Protein AF-A0A949UIH6-F1 (afdb_monomer_lite)

Radius of gyration: 20.95 Å; chains: 1; bounding box: 60×34×68 Å

Foldseek 3Di:
DPDDDPVVVVVVLVVVVVVLVCVVPPDDPVVLLVVLLVLLLVCLVVVNDLVVVLVVLVVSLVVVVVVCVVVPLPDDPVCVVVSVVSNVSSVVSSVSSSVSSNVSNVVNVVCVVVPDDPPDDDPPDDD

Structure (mmCIF, N/CA/C/O backbone):
data_AF-A0A949UIH6-F1
#
_entry.id   AF-A0A949UIH6-F1
#
loop_
_atom_site.group_PDB
_atom_site.id
_atom_site.type_symbol
_atom_site.label_atom_id
_atom_site.label_alt_id
_atom_site.label_comp_id
_atom_site.label_asym_id
_atom_site.label_entity_id
_atom_site.label_seq_id
_atom_site.pdbx_PDB_ins_code
_atom_site.Cartn_x
_atom_site.Cartn_y
_atom_site.Cartn_z
_atom_site.occupancy
_atom_site.B_iso_or_equiv
_atom_site.auth_seq_id
_atom_site.auth_comp_id
_atom_site.auth_asym_id
_atom_site.auth_atom_id
_atom_site.pdbx_PDB_model_num
ATOM 1 N N . MET A 1 1 ? -14.071 -20.923 4.569 1.00 36.81 1 MET A N 1
ATOM 2 C CA . MET A 1 1 ? -13.513 -19.809 3.770 1.00 36.81 1 MET A CA 1
ATOM 3 C C . MET A 1 1 ? -14.418 -19.546 2.572 1.00 36.81 1 MET A C 1
ATOM 5 O O . MET A 1 1 ? -14.544 -20.408 1.710 1.00 36.81 1 MET A O 1
ATOM 9 N N . ARG A 1 2 ? -15.117 -18.405 2.555 1.00 42.25 2 ARG A N 1
ATOM 10 C CA . ARG A 1 2 ? -15.994 -17.993 1.447 1.00 42.25 2 ARG A CA 1
ATOM 11 C C . ARG A 1 2 ? -15.100 -17.508 0.303 1.00 42.25 2 ARG A C 1
ATOM 13 O O . ARG A 1 2 ? -14.340 -16.566 0.491 1.00 42.25 2 ARG A O 1
ATOM 20 N N . LYS A 1 3 ? -15.133 -18.198 -0.841 1.00 43.94 3 LYS A N 1
ATOM 21 C CA . LYS A 1 3 ? -14.340 -17.839 -2.025 1.00 43.94 3 LYS A CA 1
ATOM 22 C C . LYS A 1 3 ? -14.803 -16.469 -2.518 1.00 43.94 3 LYS A C 1
ATOM 24 O O . LYS A 1 3 ? -15.956 -16.326 -2.920 1.00 43.94 3 LYS A O 1
ATOM 29 N N . VAL A 1 4 ? -13.922 -15.476 -2.435 1.00 47.84 4 VAL A N 1
ATOM 30 C CA . VAL A 1 4 ? -14.142 -14.153 -3.026 1.00 47.84 4 VAL A CA 1
ATOM 31 C C . VAL A 1 4 ? -14.318 -14.348 -4.540 1.00 47.84 4 VAL A C 1
ATOM 33 O O . VAL A 1 4 ? -13.498 -15.047 -5.145 1.00 47.84 4 VAL A O 1
ATOM 36 N N . PRO A 1 5 ? -15.387 -13.817 -5.157 1.00 54.84 5 PRO A N 1
ATOM 37 C CA . PRO A 1 5 ? -15.630 -13.958 -6.587 1.00 54.84 5 PRO A CA 1
ATOM 38 C C . PRO A 1 5 ? -14.440 -13.463 -7.413 1.00 54.84 5 PRO A C 1
ATOM 40 O O . PRO A 1 5 ? -13.867 -12.407 -7.150 1.00 54.84 5 PRO A O 1
ATOM 43 N N . THR A 1 6 ? -14.078 -14.209 -8.454 1.00 47.75 6 THR A N 1
ATOM 44 C CA . THR A 1 6 ? -12.920 -13.920 -9.317 1.00 47.75 6 THR A CA 1
ATOM 45 C C . THR A 1 6 ? -13.011 -12.554 -10.008 1.00 47.75 6 THR A C 1
ATOM 47 O O . THR A 1 6 ? -11.993 -12.004 -10.422 1.00 47.75 6 THR A O 1
ATOM 50 N N . ASP A 1 7 ? -14.215 -11.999 -10.150 1.00 45.12 7 ASP A N 1
ATOM 51 C CA . ASP A 1 7 ? -14.437 -10.652 -10.686 1.00 45.12 7 ASP A CA 1
ATOM 52 C C . ASP A 1 7 ? -14.108 -9.554 -9.666 1.00 45.12 7 ASP A C 1
ATOM 54 O O . ASP A 1 7 ? -13.527 -8.539 -10.036 1.00 45.12 7 ASP A O 1
ATOM 58 N N . GLU A 1 8 ? -14.369 -9.786 -8.377 1.00 47.16 8 GLU A N 1
ATOM 59 C CA . GLU A 1 8 ? -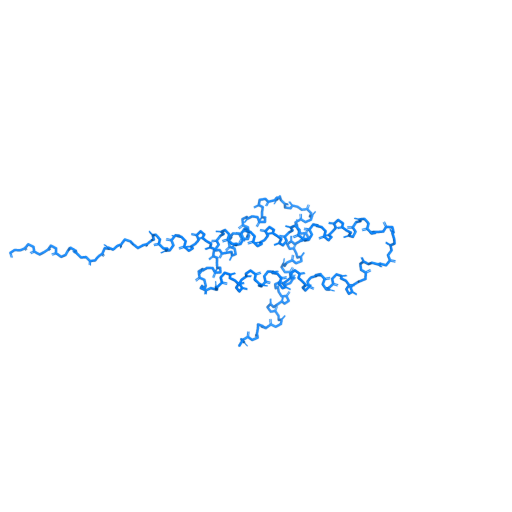13.953 -8.890 -7.289 1.00 47.16 8 GLU A CA 1
ATOM 60 C C . GLU A 1 8 ? -12.426 -8.872 -7.150 1.00 47.16 8 GLU A C 1
ATOM 62 O O . GLU A 1 8 ? -11.819 -7.816 -6.974 1.00 47.16 8 GLU A O 1
ATOM 67 N N . LEU A 1 9 ? -11.791 -10.040 -7.294 1.00 47.84 9 LEU A N 1
ATOM 68 C CA . LEU A 1 9 ? -10.334 -10.158 -7.287 1.00 47.84 9 LEU A CA 1
ATOM 69 C C . LEU A 1 9 ? -9.711 -9.442 -8.495 1.00 47.84 9 LEU A C 1
ATOM 71 O O . LEU A 1 9 ? -8.756 -8.688 -8.338 1.00 47.84 9 LEU A O 1
ATOM 75 N N . ARG A 1 10 ? -10.282 -9.618 -9.695 1.00 45.28 10 ARG A N 1
ATOM 76 C CA . ARG A 1 10 ? -9.846 -8.907 -10.909 1.00 45.28 10 ARG A CA 1
ATOM 77 C C . ARG A 1 10 ? -10.069 -7.399 -10.820 1.00 45.28 10 ARG A C 1
ATOM 79 O O . ARG A 1 10 ? -9.223 -6.651 -11.302 1.00 45.28 10 ARG A O 1
ATOM 86 N N . GLY A 1 11 ? -11.166 -6.963 -10.201 1.00 46.50 11 GLY A N 1
ATOM 87 C CA . GLY A 1 11 ? -11.435 -5.554 -9.913 1.00 46.50 11 GLY A CA 1
ATOM 88 C C . GLY A 1 11 ? -10.364 -4.955 -9.007 1.00 46.50 11 GLY A C 1
ATOM 89 O O . GLY A 1 11 ? -9.748 -3.961 -9.376 1.00 46.50 11 GLY A O 1
ATOM 90 N N . ARG A 1 12 ? -10.045 -5.636 -7.899 1.00 49.47 12 ARG A N 1
ATOM 91 C CA . ARG A 1 12 ? -8.955 -5.227 -7.001 1.00 49.47 12 ARG A CA 1
ATOM 92 C C . ARG A 1 12 ? -7.606 -5.191 -7.708 1.00 49.47 12 ARG A C 1
ATOM 94 O O . ARG A 1 12 ? -6.886 -4.214 -7.569 1.00 49.47 12 ARG A O 1
ATOM 101 N N . ILE A 1 13 ? -7.269 -6.215 -8.494 1.00 47.75 13 ILE A N 1
ATOM 102 C CA . ILE A 1 13 ? -6.002 -6.264 -9.241 1.00 47.75 13 ILE A CA 1
ATOM 103 C C . ILE A 1 13 ? -5.915 -5.108 -10.248 1.00 47.75 13 ILE A C 1
ATOM 105 O O . ILE A 1 13 ? -4.862 -4.490 -10.368 1.00 47.75 13 ILE A O 1
ATOM 109 N N . ARG A 1 14 ? -7.011 -4.767 -10.942 1.00 48.59 14 ARG A N 1
ATOM 110 C CA . ARG A 1 14 ? -7.047 -3.597 -11.835 1.00 48.59 14 ARG A CA 1
ATOM 111 C C . ARG A 1 14 ? -6.896 -2.282 -11.087 1.00 48.59 14 ARG A C 1
ATOM 113 O O . ARG A 1 14 ? -6.131 -1.449 -11.549 1.00 48.59 14 ARG A O 1
ATOM 120 N N . GLU A 1 15 ? -7.579 -2.109 -9.959 1.00 54.09 15 GLU A N 1
ATOM 121 C CA . GLU A 1 15 ? -7.402 -0.927 -9.109 1.00 54.09 15 GLU A CA 1
ATOM 122 C C . GLU A 1 15 ? -5.949 -0.806 -8.640 1.00 54.09 15 GLU A C 1
ATOM 124 O O . GLU A 1 15 ? -5.365 0.263 -8.751 1.00 54.09 15 GLU A O 1
ATOM 129 N N . ILE A 1 16 ? -5.326 -1.904 -8.203 1.00 55.31 16 ILE A N 1
ATOM 130 C CA . ILE A 1 16 ? -3.920 -1.926 -7.772 1.00 55.31 16 ILE A CA 1
ATOM 131 C C . ILE A 1 16 ? -2.983 -1.546 -8.922 1.00 55.31 16 ILE A C 1
ATOM 133 O O . ILE A 1 16 ? -2.109 -0.706 -8.737 1.00 55.31 16 ILE A O 1
ATOM 137 N N . LEU A 1 17 ? -3.176 -2.113 -10.116 1.00 51.03 17 LEU A N 1
ATOM 138 C CA . LEU A 1 17 ? -2.366 -1.791 -11.295 1.00 51.03 17 LEU A CA 1
ATOM 139 C C . LEU A 1 17 ? -2.572 -0.344 -11.766 1.00 51.03 17 LEU A C 1
ATOM 141 O O . LEU A 1 17 ? -1.617 0.311 -12.176 1.00 51.03 17 LEU A O 1
ATOM 145 N N . GLN A 1 18 ? -3.800 0.170 -11.692 1.00 54.06 18 GLN A N 1
ATOM 146 C CA . GLN A 1 18 ? -4.121 1.546 -12.062 1.00 54.06 18 GLN A CA 1
ATOM 147 C C . GLN A 1 18 ? -3.544 2.547 -11.056 1.00 54.06 18 GLN A C 1
ATOM 149 O O . GLN A 1 18 ? -2.928 3.526 -11.469 1.00 54.06 18 GLN A O 1
ATOM 154 N N . HIS A 1 19 ? -3.645 2.260 -9.757 1.00 56.47 19 HIS A N 1
ATOM 155 C CA . HIS A 1 19 ? -3.010 3.051 -8.706 1.00 56.47 19 HIS A CA 1
ATOM 156 C C . HIS A 1 19 ? -1.481 3.004 -8.796 1.00 56.47 19 HIS A C 1
ATOM 158 O O . HIS A 1 19 ? -0.841 4.029 -8.587 1.00 56.47 19 HIS A O 1
ATOM 164 N N . LEU A 1 20 ? -0.884 1.862 -9.159 1.00 59.69 20 LEU A N 1
ATOM 165 C CA . LEU A 1 20 ? 0.563 1.736 -9.361 1.00 59.69 20 LEU A CA 1
ATOM 166 C C . LEU A 1 20 ? 1.044 2.591 -10.543 1.00 59.69 20 LEU A C 1
ATOM 168 O O . LEU A 1 20 ? 2.070 3.259 -10.444 1.00 59.69 20 LEU A O 1
ATOM 172 N N . ASN A 1 21 ? 0.284 2.613 -11.641 1.00 51.84 21 ASN A N 1
ATOM 173 C CA . ASN A 1 21 ? 0.607 3.390 -12.838 1.00 51.84 21 ASN A CA 1
ATOM 174 C C . ASN A 1 21 ? 0.402 4.905 -12.620 1.00 51.84 21 ASN A C 1
ATOM 176 O O . ASN A 1 21 ? 1.260 5.703 -12.987 1.00 51.84 21 ASN A O 1
ATOM 180 N N . GLU A 1 22 ? -0.684 5.315 -11.950 1.00 55.72 22 GLU A N 1
ATOM 181 C CA . GLU A 1 22 ? -0.870 6.702 -11.485 1.00 55.72 22 GLU A CA 1
ATOM 182 C C . GLU A 1 22 ? 0.224 7.124 -10.499 1.00 55.72 22 GLU A C 1
ATOM 184 O O . GLU A 1 22 ? 0.659 8.277 -10.504 1.00 55.72 22 GLU A O 1
ATOM 189 N N . TRP A 1 23 ? 0.709 6.208 -9.664 1.00 59.62 23 TRP A N 1
ATOM 190 C CA . TRP A 1 23 ? 1.770 6.504 -8.711 1.00 59.62 23 TRP A CA 1
ATOM 191 C C . TRP A 1 23 ? 3.142 6.658 -9.370 1.00 59.62 23 TRP A C 1
ATOM 193 O O . TRP A 1 23 ? 3.843 7.623 -9.081 1.00 59.62 23 TRP A O 1
ATOM 203 N N . LEU A 1 24 ? 3.482 5.781 -10.319 1.00 54.38 24 LEU A N 1
ATOM 204 C CA . LEU A 1 24 ? 4.684 5.902 -11.151 1.00 54.38 24 LEU A CA 1
ATOM 205 C C . LEU A 1 24 ? 4.726 7.217 -11.940 1.00 54.38 24 LEU A C 1
ATOM 207 O O . LEU A 1 24 ? 5.809 7.720 -12.231 1.00 54.38 24 LEU A O 1
ATOM 211 N N . LEU A 1 25 ? 3.560 7.770 -12.288 1.00 52.66 25 LEU A N 1
ATOM 212 C CA . LEU A 1 25 ? 3.461 8.917 -13.188 1.00 52.66 25 LEU A CA 1
ATOM 213 C C . LEU A 1 25 ? 3.122 10.247 -12.498 1.00 52.66 25 LEU A C 1
ATOM 215 O O . LEU A 1 25 ? 3.484 11.291 -13.037 1.00 52.66 25 LEU A O 1
ATOM 219 N N . THR A 1 26 ? 2.413 10.258 -11.360 1.00 47.31 26 THR A N 1
ATOM 220 C CA . THR A 1 26 ? 1.731 11.492 -10.906 1.00 47.31 26 THR A CA 1
ATOM 221 C C . THR A 1 26 ? 1.529 11.709 -9.403 1.00 47.31 26 THR A C 1
ATOM 223 O O . THR A 1 26 ? 1.301 12.857 -9.021 1.00 47.31 26 THR A O 1
ATOM 226 N N . LYS A 1 27 ? 1.597 10.696 -8.527 1.00 52.25 27 LYS A N 1
ATOM 227 C CA . LYS A 1 27 ? 1.217 10.881 -7.111 1.00 52.25 27 LYS A CA 1
ATOM 228 C C . LYS A 1 27 ? 2.406 11.039 -6.164 1.00 52.25 27 LYS A C 1
ATOM 230 O O . LYS A 1 27 ? 3.383 10.297 -6.206 1.00 52.25 27 LYS A O 1
ATOM 235 N N . THR A 1 28 ? 2.307 12.016 -5.265 1.00 59.44 28 THR A N 1
ATOM 236 C CA . THR A 1 28 ? 3.326 12.258 -4.235 1.00 59.44 28 THR A CA 1
ATOM 237 C C . THR A 1 28 ? 3.191 11.215 -3.123 1.00 59.44 28 THR A C 1
ATOM 239 O O . THR A 1 28 ? 2.130 10.622 -2.946 1.00 59.44 28 THR A O 1
ATOM 242 N N . GLY A 1 29 ? 4.242 10.972 -2.329 1.00 62.25 29 GLY A N 1
ATOM 243 C CA . GLY A 1 29 ? 4.196 9.984 -1.234 1.00 62.25 29 GLY A CA 1
ATOM 244 C C . GLY A 1 29 ? 3.008 10.135 -0.262 1.00 62.25 29 GLY A C 1
ATOM 245 O O . GLY A 1 29 ? 2.598 9.141 0.329 1.00 62.25 29 GLY A O 1
ATOM 246 N N . ARG A 1 30 ? 2.417 11.337 -0.167 1.00 70.25 30 ARG A N 1
ATOM 247 C CA . ARG A 1 30 ? 1.243 11.651 0.667 1.00 70.25 30 ARG A CA 1
ATOM 248 C C . ARG A 1 30 ? -0.065 11.026 0.178 1.00 70.25 30 ARG A C 1
ATOM 250 O O . ARG A 1 30 ? -0.951 10.766 0.983 1.00 70.25 30 ARG A O 1
ATOM 257 N N . ASP A 1 31 ? -0.200 10.767 -1.120 1.00 75.19 31 ASP A N 1
ATOM 258 C CA . ASP A 1 31 ? -1.446 10.221 -1.664 1.00 75.19 31 ASP A CA 1
ATOM 259 C C . ASP A 1 31 ? -1.609 8.729 -1.336 1.00 75.19 31 ASP A C 1
ATOM 261 O O . ASP A 1 31 ? -2.719 8.265 -1.084 1.00 75.19 31 ASP A O 1
ATOM 265 N N . ILE A 1 32 ? -0.498 7.980 -1.306 1.00 75.31 32 ILE A N 1
ATOM 266 C CA . ILE A 1 32 ? -0.477 6.584 -0.832 1.00 75.31 32 ILE A CA 1
ATOM 267 C C . ILE A 1 32 ? -0.844 6.532 0.644 1.00 75.31 32 ILE A C 1
ATOM 269 O O . ILE A 1 32 ? -1.646 5.696 1.050 1.00 75.31 32 ILE A O 1
ATOM 273 N N . GLU A 1 33 ? -0.237 7.416 1.431 1.00 84.38 33 GLU A N 1
ATOM 274 C CA . GLU A 1 33 ? -0.445 7.500 2.871 1.00 84.38 33 GLU A 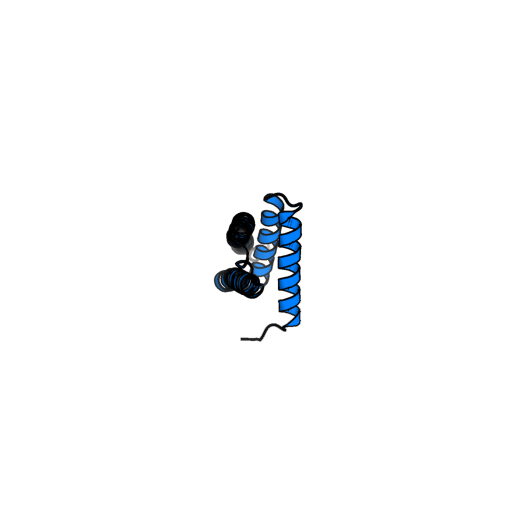CA 1
ATOM 275 C C . GLU A 1 33 ? -1.926 7.675 3.209 1.00 84.38 33 GLU A C 1
ATOM 277 O O . GLU A 1 33 ? -2.491 6.843 3.920 1.00 84.38 33 GLU A O 1
ATOM 282 N N . GLN A 1 34 ? -2.574 8.694 2.638 1.00 87.56 34 GLN A N 1
ATOM 283 C CA . GLN A 1 34 ? -3.994 8.947 2.878 1.00 87.56 34 GLN A CA 1
ATOM 284 C C . GLN A 1 34 ? -4.863 7.763 2.437 1.00 87.56 34 GLN A C 1
ATOM 286 O O . GLN A 1 34 ? -5.707 7.291 3.196 1.00 87.56 34 GLN A O 1
ATOM 291 N N . HIS A 1 35 ? -4.621 7.240 1.232 1.00 86.88 35 HIS A N 1
ATOM 292 C CA . HIS A 1 35 ? -5.423 6.154 0.678 1.00 86.88 35 HIS A CA 1
ATOM 293 C C . HIS A 1 35 ? -5.367 4.883 1.534 1.00 86.88 35 HIS A C 1
ATOM 295 O O . HIS A 1 35 ? -6.397 4.271 1.817 1.00 86.88 35 HIS A O 1
ATOM 301 N N . TYR A 1 36 ? -4.172 4.471 1.961 1.00 89.75 36 TYR A N 1
ATOM 302 C CA . TYR A 1 36 ? -4.037 3.248 2.745 1.00 89.75 36 TYR A CA 1
ATOM 303 C C . TYR A 1 36 ? -4.522 3.418 4.182 1.00 89.75 36 TYR A C 1
ATOM 305 O O . TYR A 1 36 ? -5.108 2.465 4.699 1.00 89.75 36 TYR A O 1
ATOM 313 N N . ARG A 1 37 ? -4.413 4.613 4.784 1.00 93.88 37 ARG A N 1
ATOM 314 C CA . ARG A 1 37 ? -5.072 4.895 6.071 1.00 93.88 37 ARG A CA 1
ATOM 315 C C . ARG A 1 37 ? -6.586 4.725 5.983 1.00 93.88 37 ARG A C 1
ATOM 317 O O . ARG A 1 37 ? -7.148 3.971 6.772 1.00 93.88 37 ARG A O 1
ATOM 324 N N . GLU A 1 38 ? -7.230 5.311 4.973 1.00 92.25 38 GLU A N 1
ATOM 325 C CA . GLU A 1 38 ? -8.680 5.174 4.756 1.00 92.25 38 GLU A CA 1
ATOM 326 C C . GLU A 1 38 ? -9.105 3.712 4.546 1.00 92.25 38 GLU A C 1
ATOM 328 O O . GLU A 1 38 ? -10.144 3.264 5.041 1.00 92.25 38 GLU A O 1
ATOM 333 N N . ILE A 1 39 ? -8.298 2.922 3.825 1.00 91.50 39 ILE A N 1
ATOM 334 C CA . ILE A 1 39 ? -8.555 1.483 3.687 1.00 91.50 39 ILE A CA 1
ATOM 335 C C . ILE A 1 39 ? -8.447 0.788 5.048 1.00 91.50 39 ILE A C 1
ATOM 337 O O . ILE A 1 39 ? -9.306 -0.045 5.347 1.00 91.50 39 ILE A O 1
ATOM 341 N N . GLY A 1 40 ? -7.427 1.110 5.846 1.00 93.69 40 GLY A N 1
ATOM 342 C CA . GLY A 1 40 ? -7.221 0.573 7.191 1.00 93.69 40 GLY A CA 1
ATOM 343 C C . GLY A 1 40 ? -8.403 0.830 8.116 1.00 93.69 40 GLY A C 1
ATOM 344 O O . GLY A 1 40 ? -8.976 -0.117 8.657 1.00 93.69 40 GLY A O 1
ATOM 345 N N . GLU A 1 41 ? -8.839 2.087 8.202 1.00 95.81 41 GLU A N 1
ATOM 346 C CA . GLU A 1 41 ? -10.020 2.497 8.969 1.00 95.81 41 GLU A CA 1
ATOM 347 C C . GLU A 1 41 ? -11.268 1.723 8.532 1.00 95.81 41 GLU A C 1
ATOM 349 O O . GLU A 1 41 ? -12.005 1.170 9.350 1.00 95.81 41 GLU A O 1
ATOM 354 N N . ARG A 1 42 ? -11.487 1.615 7.216 1.00 93.31 42 ARG A N 1
ATOM 355 C CA . ARG A 1 42 ? -12.630 0.883 6.661 1.00 93.31 42 ARG A CA 1
ATOM 356 C C . ARG A 1 42 ? -12.584 -0.615 6.967 1.00 93.31 42 ARG A C 1
ATOM 358 O O . ARG A 1 42 ? -13.632 -1.244 7.036 1.00 93.31 42 ARG A O 1
ATOM 365 N N . ARG A 1 43 ? -11.403 -1.227 7.087 1.00 95.00 43 ARG A N 1
ATOM 366 C CA . ARG A 1 43 ? -11.284 -2.652 7.448 1.00 95.00 43 ARG A CA 1
ATOM 367 C C . ARG A 1 43 ? -11.505 -2.876 8.937 1.00 95.00 43 ARG A C 1
ATOM 369 O O . ARG A 1 43 ? -12.151 -3.861 9.285 1.00 95.00 43 ARG A O 1
ATOM 376 N N . ALA A 1 44 ? -11.054 -1.948 9.776 1.00 94.25 44 ALA A N 1
ATOM 377 C CA . ALA A 1 44 ? -11.340 -1.964 11.206 1.00 94.25 44 ALA A CA 1
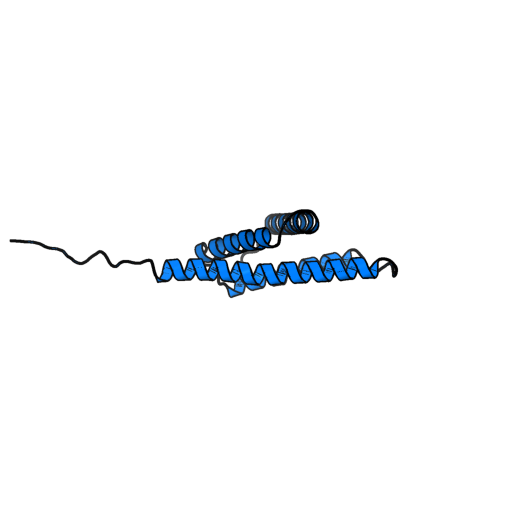ATOM 378 C C . ALA A 1 44 ? -12.847 -1.840 11.480 1.00 94.25 44 ALA A C 1
ATOM 380 O O . ALA A 1 44 ? -13.394 -2.647 12.226 1.00 94.25 44 ALA A O 1
ATOM 381 N N . SER A 1 45 ? -13.546 -0.931 10.790 1.00 92.31 45 SER A N 1
ATOM 382 C CA . SER A 1 45 ? -15.007 -0.779 10.926 1.00 92.31 45 SER A CA 1
ATOM 383 C C . SER A 1 45 ? -15.814 -1.975 10.408 1.00 92.31 45 SER A C 1
ATOM 385 O O . SER A 1 45 ? -16.993 -2.120 10.720 1.00 92.31 45 SER A O 1
ATOM 387 N N . GLN A 1 46 ? -15.182 -2.842 9.615 1.00 91.81 46 GLN A N 1
ATOM 388 C CA . GLN A 1 46 ? -15.733 -4.111 9.136 1.00 91.81 46 GLN A CA 1
ATOM 389 C C . GLN A 1 46 ? -15.355 -5.301 10.029 1.00 91.81 46 GLN A C 1
ATOM 391 O O . GLN A 1 46 ? -15.638 -6.437 9.653 1.00 91.81 46 GLN A O 1
ATOM 396 N N . GLU A 1 47 ? -14.692 -5.055 11.165 1.00 92.75 47 GLU A N 1
ATOM 397 C CA . GLU A 1 47 ? -14.242 -6.071 12.126 1.00 92.75 47 GLU A CA 1
ATOM 398 C C . GLU A 1 47 ? -13.299 -7.128 11.513 1.00 92.75 47 GLU A C 1
ATOM 400 O O . GLU A 1 47 ? -13.205 -8.264 11.981 1.00 92.75 47 GLU A O 1
ATOM 405 N N . VAL A 1 48 ? -12.578 -6.773 10.444 1.00 91.88 48 VAL A N 1
ATOM 406 C CA . VAL A 1 48 ? -11.581 -7.658 9.826 1.00 91.88 48 VAL A CA 1
ATOM 407 C C . VAL A 1 48 ? -10.337 -7.684 10.703 1.00 91.88 48 VAL A C 1
ATOM 409 O O . VAL A 1 48 ? -9.768 -6.634 10.954 1.00 91.88 48 VAL A O 1
ATOM 412 N N . ALA A 1 49 ? -9.849 -8.858 11.107 1.00 94.44 49 ALA A N 1
ATOM 413 C CA . ALA A 1 49 ? -8.611 -8.942 11.880 1.00 94.44 49 ALA A CA 1
ATOM 414 C C . ALA A 1 49 ? -7.431 -8.281 11.140 1.00 94.44 49 ALA A C 1
ATOM 416 O O . ALA A 1 49 ? -7.188 -8.564 9.963 1.00 94.44 49 ALA A O 1
ATOM 417 N N . LEU A 1 50 ? -6.658 -7.449 11.849 1.00 93.75 50 LEU A N 1
ATOM 418 C CA . LEU A 1 50 ? -5.497 -6.752 11.283 1.00 93.75 50 LEU A CA 1
ATOM 419 C C . LEU A 1 50 ? -4.516 -7.725 10.612 1.00 93.75 50 LEU A C 1
ATOM 421 O O . LEU A 1 50 ? -4.038 -7.459 9.513 1.00 93.75 50 LEU A O 1
ATOM 425 N N . SER A 1 51 ? -4.271 -8.887 11.226 1.00 96.00 51 SER A N 1
ATOM 426 C CA . SER A 1 51 ? -3.412 -9.931 10.658 1.00 96.00 51 SER A CA 1
ATOM 427 C C . SER A 1 51 ? -3.899 -10.411 9.292 1.00 96.00 51 SER A C 1
ATOM 429 O O . SER A 1 51 ? -3.104 -10.501 8.360 1.00 96.00 51 SER A O 1
ATOM 431 N N . ASP A 1 52 ? -5.196 -10.685 9.155 1.00 93.06 52 ASP A N 1
ATOM 432 C CA . ASP A 1 52 ? -5.790 -11.180 7.909 1.00 93.06 52 ASP A CA 1
ATOM 433 C C . ASP A 1 52 ? -5.748 -10.104 6.825 1.00 93.06 52 ASP A C 1
ATOM 435 O O . ASP A 1 52 ? -5.501 -10.388 5.650 1.00 93.06 52 ASP A O 1
ATOM 439 N N . PHE A 1 53 ? -5.948 -8.848 7.221 1.00 93.00 53 PHE A N 1
ATOM 440 C CA . PHE A 1 53 ? -5.851 -7.717 6.317 1.00 93.00 53 PHE A CA 1
ATOM 441 C C . PHE A 1 53 ? -4.417 -7.509 5.806 1.00 93.00 53 PHE A C 1
ATOM 443 O O . PHE A 1 53 ? -4.219 -7.434 4.590 1.00 93.00 53 PHE A O 1
ATOM 450 N N . CYS A 1 54 ? -3.418 -7.503 6.695 1.00 92.69 54 CYS A N 1
ATOM 451 C CA . CYS A 1 54 ? -2.006 -7.407 6.319 1.00 92.69 54 CYS A CA 1
ATOM 452 C C . CYS A 1 54 ? -1.584 -8.570 5.413 1.00 92.69 54 CYS A C 1
ATOM 454 O O . CYS A 1 54 ? -0.960 -8.345 4.375 1.00 92.69 54 CYS A O 1
ATOM 456 N N . TRP A 1 55 ? -1.997 -9.802 5.732 1.00 93.50 55 TRP A N 1
ATOM 457 C CA . TRP A 1 55 ? -1.764 -10.959 4.864 1.00 93.50 55 TRP A CA 1
ATOM 458 C C . TRP A 1 55 ? -2.396 -10.794 3.483 1.00 93.50 55 TRP A C 1
ATOM 460 O O . TRP A 1 55 ? -1.784 -11.170 2.486 1.00 93.50 55 TRP A O 1
ATOM 470 N N . GLY A 1 56 ? -3.579 -10.185 3.391 1.00 91.19 56 GLY A N 1
ATOM 471 C CA . GLY A 1 56 ? -4.202 -9.858 2.110 1.00 91.19 56 GLY A CA 1
ATOM 472 C C . GLY A 1 56 ? -3.342 -8.933 1.241 1.00 91.19 56 GLY A C 1
ATOM 473 O O . GLY A 1 56 ? -3.245 -9.149 0.032 1.00 91.19 56 GLY A O 1
ATOM 474 N N . ILE A 1 57 ? -2.685 -7.936 1.841 1.00 88.75 57 ILE A N 1
ATOM 475 C CA . ILE A 1 57 ? -1.772 -7.021 1.133 1.00 88.75 57 ILE A CA 1
ATOM 476 C C . ILE A 1 57 ? -0.503 -7.765 0.688 1.00 88.75 57 ILE A C 1
ATOM 478 O O . ILE A 1 57 ? -0.111 -7.661 -0.474 1.00 88.75 57 ILE A O 1
ATOM 482 N N . VAL A 1 58 ? 0.093 -8.574 1.568 1.00 91.81 58 VAL A N 1
ATOM 483 C CA . VAL A 1 58 ? 1.290 -9.381 1.261 1.00 91.81 58 VAL A CA 1
ATOM 484 C C . VAL A 1 58 ? 1.018 -10.377 0.129 1.00 91.81 58 VAL A C 1
ATOM 486 O O . VAL A 1 58 ? 1.762 -10.430 -0.843 1.00 91.81 58 VAL A O 1
ATOM 489 N N . LEU A 1 59 ? -0.090 -11.119 0.183 1.00 92.00 59 LEU A N 1
ATOM 490 C CA . LEU A 1 59 ? -0.453 -12.082 -0.867 1.00 92.00 59 LEU A CA 1
ATOM 491 C C . LEU A 1 59 ? -0.724 -11.413 -2.218 1.00 92.00 59 LEU A C 1
ATOM 493 O O . LEU A 1 59 ? -0.504 -12.014 -3.269 1.00 92.00 59 LEU A O 1
ATOM 497 N N . THR A 1 60 ? -1.201 -10.170 -2.188 1.00 88.06 60 THR A N 1
ATOM 498 C CA . THR A 1 60 ? -1.393 -9.357 -3.389 1.00 88.06 60 THR A CA 1
ATOM 499 C C . THR A 1 60 ? -0.052 -8.976 -4.018 1.00 88.06 60 THR A C 1
ATOM 501 O O . THR A 1 60 ? 0.089 -9.074 -5.237 1.00 88.06 60 THR A O 1
ATOM 504 N N . LYS A 1 61 ? 0.935 -8.588 -3.198 1.00 88.56 61 LYS A N 1
ATOM 505 C CA . LYS A 1 61 ? 2.314 -8.327 -3.635 1.00 88.56 61 LYS A CA 1
ATOM 506 C C . LYS A 1 61 ? 2.915 -9.558 -4.316 1.00 88.56 61 LYS A C 1
ATOM 508 O O . LYS A 1 61 ? 3.408 -9.447 -5.434 1.00 88.56 61 LYS A O 1
ATOM 513 N N . GLU A 1 62 ? 2.797 -10.726 -3.686 1.00 90.31 62 GLU A N 1
ATOM 514 C CA . GLU A 1 62 ? 3.301 -11.994 -4.235 1.00 90.31 62 GLU A CA 1
ATOM 515 C C . GLU A 1 62 ? 2.640 -12.351 -5.574 1.00 90.31 62 GLU A C 1
ATOM 517 O O . GLU A 1 62 ? 3.327 -12.663 -6.543 1.00 90.31 62 GLU A O 1
ATOM 522 N N . HIS A 1 63 ? 1.314 -12.216 -5.688 1.00 86.88 63 HIS A N 1
ATOM 523 C CA . HIS A 1 63 ? 0.618 -12.458 -6.960 1.00 86.88 63 HIS A CA 1
ATOM 524 C C . HIS A 1 63 ? 1.084 -11.520 -8.075 1.00 86.88 63 HIS A C 1
ATOM 526 O O . HIS A 1 63 ? 1.193 -11.929 -9.232 1.00 86.88 63 HIS A O 1
ATOM 532 N N . LEU A 1 64 ? 1.333 -10.251 -7.748 1.00 80.56 64 LEU A N 1
ATOM 533 C CA . LEU A 1 64 ? 1.824 -9.292 -8.727 1.00 80.56 64 LEU A CA 1
ATOM 534 C C . LEU A 1 64 ? 3.259 -9.625 -9.151 1.00 80.56 64 LEU A C 1
ATOM 536 O O . LEU A 1 64 ? 3.572 -9.574 -10.339 1.00 80.56 64 LEU A O 1
ATOM 540 N N . TRP A 1 65 ? 4.101 -10.029 -8.203 1.00 84.06 65 TRP A N 1
ATOM 541 C CA . TRP A 1 65 ? 5.456 -10.502 -8.464 1.00 84.06 65 TRP A CA 1
ATOM 542 C C . TRP A 1 65 ? 5.473 -11.732 -9.387 1.00 84.06 65 TRP A C 1
ATOM 544 O O . TRP A 1 65 ? 6.190 -11.743 -10.389 1.00 84.06 65 TRP A O 1
ATOM 554 N N . GLU A 1 66 ? 4.640 -12.739 -9.116 1.00 82.94 66 GLU A N 1
ATOM 555 C CA . GLU A 1 66 ? 4.483 -13.914 -9.983 1.00 82.94 66 GLU A CA 1
ATOM 556 C C . GLU A 1 66 ? 4.019 -13.531 -11.393 1.00 82.94 66 GLU A C 1
ATOM 558 O O . GLU A 1 66 ? 4.545 -14.040 -12.386 1.00 82.94 66 GLU A O 1
ATOM 563 N N . PHE A 1 67 ? 3.063 -12.605 -11.499 1.00 77.75 67 PHE A N 1
ATOM 564 C CA . PHE A 1 67 ? 2.579 -12.112 -12.785 1.00 77.75 67 PHE A CA 1
ATOM 565 C C . PHE A 1 67 ? 3.692 -11.427 -13.591 1.00 77.75 67 PHE A C 1
ATOM 567 O O . PHE A 1 67 ? 3.870 -11.737 -14.770 1.00 77.75 67 PHE A O 1
ATOM 574 N N . VAL A 1 68 ? 4.470 -10.541 -12.961 1.00 74.00 68 VAL A N 1
ATOM 575 C CA . VAL A 1 68 ? 5.602 -9.851 -13.601 1.00 74.00 68 VAL A CA 1
ATOM 576 C C . VAL A 1 68 ? 6.634 -10.863 -14.105 1.00 74.00 68 VAL A C 1
ATOM 578 O O . VAL A 1 68 ? 7.044 -10.792 -15.264 1.00 74.00 68 VAL A O 1
ATOM 581 N N . GLN A 1 69 ? 6.982 -11.868 -13.295 1.00 73.00 69 GLN A N 1
ATOM 582 C CA . GLN A 1 69 ? 7.897 -12.935 -13.713 1.00 73.00 69 GLN A CA 1
ATOM 583 C C . GLN A 1 69 ? 7.384 -13.717 -14.933 1.00 73.00 69 GLN A C 1
ATOM 585 O O . GLN A 1 69 ? 8.141 -13.970 -15.873 1.00 73.00 69 GLN A O 1
ATOM 590 N N . GLN A 1 70 ? 6.098 -14.083 -14.952 1.00 75.38 70 GLN A N 1
ATOM 591 C CA . GLN A 1 70 ? 5.499 -14.858 -16.046 1.00 75.38 70 GLN A CA 1
ATOM 592 C C . GLN A 1 70 ? 5.466 -14.099 -17.380 1.00 75.38 70 GLN A C 1
ATOM 594 O O . GLN A 1 70 ? 5.578 -14.725 -18.436 1.00 75.38 70 GLN A O 1
ATOM 599 N N . GLN A 1 71 ? 5.347 -12.767 -17.356 1.00 66.81 71 GLN A N 1
ATOM 600 C CA . GLN A 1 71 ? 5.346 -11.934 -18.566 1.00 66.81 71 GLN A CA 1
ATOM 601 C C . GLN A 1 71 ? 6.745 -11.731 -19.178 1.00 66.81 71 GLN A C 1
ATOM 603 O O . GLN A 1 71 ? 6.867 -11.138 -20.247 1.00 66.81 71 GLN A O 1
ATOM 608 N N . GLY A 1 72 ? 7.802 -12.288 -18.574 1.00 59.00 72 GLY A N 1
ATOM 609 C CA . GLY A 1 72 ? 9.129 -12.344 -19.190 1.00 59.00 72 GLY A CA 1
ATOM 610 C C . GLY A 1 72 ? 10.002 -11.111 -18.960 1.00 59.00 72 GLY A C 1
ATOM 611 O O . GLY A 1 72 ? 10.871 -10.854 -19.791 1.00 59.00 72 GLY A O 1
ATOM 612 N N . PHE A 1 73 ? 9.819 -10.425 -17.827 1.00 56.97 73 PHE A N 1
ATOM 613 C CA . PHE A 1 73 ? 10.589 -9.268 -17.319 1.00 56.97 73 PHE A CA 1
ATOM 614 C C . PHE A 1 73 ? 12.091 -9.538 -17.041 1.00 56.97 73 PHE A C 1
ATOM 616 O O . PHE A 1 73 ? 12.676 -8.952 -16.146 1.00 56.97 73 PHE A O 1
ATOM 623 N N . MET A 1 74 ? 12.694 -10.510 -17.731 1.00 55.25 74 MET A N 1
ATOM 624 C CA . MET A 1 74 ? 14.076 -10.974 -17.553 1.00 55.25 74 MET A CA 1
ATOM 625 C C . MET A 1 74 ? 14.630 -11.547 -18.874 1.00 55.25 74 MET A C 1
ATOM 627 O O . MET A 1 74 ? 15.295 -12.586 -18.883 1.00 55.25 74 MET A O 1
ATOM 631 N N . ARG A 1 75 ? 14.286 -10.960 -20.031 1.00 54.22 75 ARG A N 1
ATOM 632 C CA . ARG A 1 75 ? 14.732 -11.473 -21.348 1.00 54.22 75 ARG A CA 1
ATOM 633 C C . ARG A 1 75 ? 15.798 -10.618 -22.038 1.00 54.22 75 ARG A C 1
ATOM 635 O O . ARG A 1 75 ? 16.441 -11.137 -22.949 1.00 54.22 75 ARG A O 1
ATOM 642 N N . ASN A 1 76 ? 16.037 -9.372 -21.611 1.00 50.97 76 ASN A N 1
ATOM 643 C CA . ASN A 1 76 ? 16.991 -8.471 -22.269 1.00 50.97 76 ASN A CA 1
ATOM 644 C C . ASN A 1 76 ? 17.989 -7.817 -21.282 1.00 50.97 76 ASN A C 1
ATOM 646 O O . ASN A 1 76 ? 17.583 -6.977 -20.484 1.00 50.97 76 ASN A O 1
ATOM 650 N N . PRO A 1 77 ? 19.306 -8.106 -21.374 1.00 46.56 77 PRO A N 1
ATOM 651 C CA . PRO A 1 77 ? 20.338 -7.535 -20.502 1.00 46.56 77 PRO A CA 1
ATOM 652 C C . PRO A 1 77 ? 20.405 -6.002 -20.440 1.00 46.56 77 PRO A C 1
ATOM 654 O O . PRO A 1 77 ? 20.906 -5.452 -19.463 1.00 46.56 77 PRO A O 1
ATOM 657 N N . ILE A 1 78 ? 19.923 -5.314 -21.479 1.00 48.44 78 ILE A N 1
ATOM 658 C CA . ILE A 1 78 ? 19.958 -3.848 -21.595 1.00 48.44 78 ILE A CA 1
ATOM 659 C C . ILE A 1 78 ? 18.815 -3.189 -20.796 1.00 48.44 78 ILE A C 1
ATOM 661 O O . ILE A 1 78 ? 18.941 -2.036 -20.388 1.00 48.44 78 ILE A O 1
ATOM 665 N N . GLU A 1 79 ? 17.732 -3.920 -20.516 1.00 56.12 79 GLU A N 1
ATOM 666 C CA . GLU A 1 79 ? 16.543 -3.418 -19.806 1.00 56.12 79 GLU A CA 1
ATOM 667 C C . GLU A 1 79 ? 16.575 -3.716 -18.294 1.00 56.12 79 GLU A C 1
ATOM 669 O O . GLU A 1 79 ? 15.874 -3.055 -17.528 1.00 56.12 79 GLU A O 1
ATOM 674 N N . ILE A 1 80 ? 17.483 -4.597 -17.847 1.00 56.44 80 ILE A N 1
ATOM 675 C CA . ILE A 1 80 ? 17.608 -5.078 -16.457 1.00 56.44 80 ILE A CA 1
ATOM 676 C C . ILE A 1 80 ? 17.614 -3.946 -15.422 1.00 56.44 80 ILE A C 1
ATOM 678 O O . ILE A 1 80 ? 17.015 -4.083 -14.362 1.00 56.44 80 ILE A O 1
ATOM 682 N N . TYR A 1 81 ? 18.285 -2.818 -15.682 1.00 55.00 81 TYR A N 1
ATOM 683 C CA . TYR A 1 81 ? 18.350 -1.729 -14.699 1.00 55.00 81 TYR A CA 1
ATOM 684 C C . TYR A 1 81 ? 16.983 -1.063 -14.467 1.00 55.00 81 TYR A C 1
ATOM 686 O O . TYR A 1 81 ? 16.632 -0.754 -13.330 1.00 55.00 81 TYR A O 1
ATOM 694 N N . GLY A 1 82 ? 16.195 -0.877 -15.531 1.00 60.34 82 GLY A N 1
ATOM 695 C CA . GLY A 1 82 ? 14.835 -0.344 -15.426 1.00 60.34 82 GLY A CA 1
ATOM 696 C C . GLY A 1 82 ? 13.872 -1.355 -14.808 1.00 60.34 82 GLY A C 1
ATOM 697 O O . GLY A 1 82 ? 13.021 -0.984 -14.002 1.00 60.34 82 GLY A O 1
ATOM 698 N N . GLU A 1 83 ? 14.055 -2.637 -15.124 1.00 66.19 83 GLU A N 1
ATOM 699 C CA . GLU A 1 83 ? 13.303 -3.739 -14.524 1.00 66.19 83 GLU A CA 1
ATOM 700 C C . GLU A 1 83 ? 13.561 -3.823 -13.010 1.00 66.19 83 GLU A C 1
ATOM 702 O O . GLU A 1 83 ? 12.618 -3.823 -12.224 1.00 66.19 83 GLU A O 1
ATOM 707 N N . LEU A 1 84 ? 14.823 -3.788 -12.574 1.00 68.44 84 LEU A N 1
ATOM 708 C CA . LEU A 1 84 ? 15.192 -3.799 -11.155 1.00 68.44 84 LEU A CA 1
ATOM 709 C C . LEU A 1 84 ? 14.654 -2.582 -10.391 1.00 68.44 84 LEU A C 1
ATOM 711 O O . LEU A 1 84 ? 14.198 -2.730 -9.257 1.00 68.44 84 LEU A O 1
ATOM 715 N N . GLU A 1 85 ? 14.675 -1.391 -10.994 1.00 68.62 85 GLU A N 1
ATOM 716 C CA . GLU A 1 85 ? 14.102 -0.196 -10.368 1.00 68.62 85 GLU A CA 1
ATOM 717 C C . GLU A 1 85 ? 12.579 -0.309 -10.227 1.00 68.62 85 GLU A C 1
ATOM 719 O O . GLU A 1 85 ? 12.037 0.039 -9.177 1.00 68.62 85 GLU A O 1
ATOM 724 N N . LEU A 1 86 ? 11.884 -0.866 -11.224 1.00 70.81 86 LEU A N 1
ATOM 725 C CA . LEU A 1 86 ? 10.449 -1.137 -11.128 1.00 70.81 86 LEU A CA 1
ATOM 726 C C . LEU A 1 86 ? 10.137 -2.099 -9.977 1.00 70.81 86 LEU A C 1
ATOM 728 O O . LEU A 1 86 ? 9.220 -1.844 -9.196 1.00 70.81 86 LEU A O 1
ATOM 732 N N . LEU A 1 87 ? 10.916 -3.174 -9.843 1.00 76.25 87 LEU A N 1
ATOM 733 C CA . LEU A 1 87 ? 10.760 -4.132 -8.750 1.00 76.25 87 LEU A CA 1
ATOM 734 C C . LEU A 1 87 ? 10.990 -3.467 -7.387 1.00 76.25 87 LEU A C 1
ATOM 736 O O . LEU A 1 87 ? 10.176 -3.620 -6.478 1.00 76.25 87 LEU A O 1
ATOM 740 N N . ARG A 1 88 ? 12.038 -2.643 -7.267 1.00 79.38 88 ARG A N 1
ATOM 741 C CA . ARG A 1 88 ? 12.339 -1.877 -6.050 1.00 79.38 88 ARG A CA 1
ATOM 742 C C . ARG A 1 88 ? 11.212 -0.907 -5.689 1.00 79.38 88 ARG A C 1
ATOM 744 O O . ARG A 1 88 ? 10.898 -0.732 -4.510 1.00 79.38 88 ARG A O 1
ATOM 751 N N . LEU A 1 89 ? 10.629 -0.227 -6.676 1.00 76.06 89 LEU A N 1
ATOM 752 C CA . LEU A 1 89 ? 9.508 0.696 -6.476 1.00 76.06 89 LEU A CA 1
ATOM 753 C C . LEU A 1 89 ? 8.236 -0.047 -6.062 1.00 76.06 89 LEU A C 1
ATOM 755 O O . LEU A 1 89 ? 7.531 0.410 -5.163 1.00 76.06 89 LEU A O 1
ATOM 759 N N . MET A 1 90 ? 7.978 -1.206 -6.668 1.00 79.56 90 MET A N 1
ATOM 760 C CA . MET A 1 90 ? 6.869 -2.078 -6.298 1.00 79.56 90 MET A CA 1
ATOM 761 C C . MET A 1 90 ? 7.003 -2.570 -4.853 1.00 79.56 90 MET A C 1
ATOM 763 O O . MET A 1 90 ? 6.037 -2.501 -4.097 1.00 79.56 90 MET A O 1
ATOM 767 N N . ASP A 1 91 ? 8.197 -2.992 -4.431 1.00 85.75 91 ASP A N 1
ATOM 768 C CA . ASP A 1 91 ? 8.449 -3.383 -3.041 1.00 85.75 91 ASP A CA 1
ATOM 769 C C . ASP A 1 91 ? 8.130 -2.249 -2.064 1.00 85.75 91 ASP A C 1
ATOM 771 O O . ASP A 1 91 ? 7.309 -2.418 -1.162 1.00 85.75 91 ASP A O 1
ATOM 775 N N . GLN A 1 92 ? 8.693 -1.061 -2.301 1.00 84.38 92 GLN A N 1
ATOM 776 C CA . GLN A 1 92 ? 8.444 0.116 -1.462 1.00 84.38 92 GLN A CA 1
ATOM 777 C C . GLN A 1 92 ? 6.967 0.505 -1.399 1.00 84.38 92 GLN A C 1
ATOM 779 O O . GLN A 1 92 ? 6.508 1.002 -0.368 1.00 84.38 92 GLN A O 1
ATOM 784 N N . PHE A 1 93 ? 6.227 0.324 -2.494 1.00 82.62 93 PHE A N 1
ATOM 785 C CA . PHE A 1 93 ? 4.796 0.592 -2.531 1.00 82.62 93 PHE A CA 1
ATOM 786 C C . PHE A 1 93 ? 4.051 -0.300 -1.534 1.00 82.62 93 PHE A C 1
ATOM 788 O O . PHE A 1 93 ? 3.312 0.209 -0.690 1.00 82.62 93 PHE A O 1
ATOM 795 N N . PHE A 1 94 ? 4.273 -1.615 -1.592 1.00 87.75 94 PHE A N 1
ATOM 796 C CA . PHE A 1 94 ? 3.573 -2.556 -0.716 1.00 87.75 94 PHE A CA 1
ATOM 797 C C . PHE A 1 94 ? 4.028 -2.461 0.743 1.00 87.75 94 PHE A C 1
ATOM 799 O O . PHE A 1 94 ? 3.201 -2.613 1.640 1.00 87.75 94 PHE A O 1
ATOM 806 N N . ASP A 1 95 ? 5.294 -2.133 0.998 1.00 90.62 95 ASP A N 1
ATOM 807 C CA . ASP A 1 95 ? 5.782 -1.914 2.362 1.00 90.62 95 ASP A CA 1
ATOM 808 C C . ASP A 1 95 ? 5.088 -0.698 3.005 1.00 90.62 95 ASP A C 1
ATOM 810 O O . ASP A 1 95 ? 4.588 -0.768 4.130 1.00 90.62 95 ASP A O 1
ATOM 814 N N . ARG A 1 96 ? 4.964 0.411 2.258 1.00 88.75 96 ARG A N 1
ATOM 815 C CA . ARG A 1 96 ? 4.218 1.601 2.706 1.00 88.75 96 ARG A CA 1
ATOM 816 C C . ARG A 1 96 ? 2.733 1.318 2.872 1.00 88.75 96 ARG A C 1
ATOM 818 O O . ARG A 1 96 ? 2.134 1.794 3.833 1.00 88.75 96 ARG A O 1
ATOM 825 N N . ALA A 1 97 ? 2.152 0.547 1.955 1.00 88.62 97 ALA A N 1
ATOM 826 C CA . ALA A 1 97 ? 0.759 0.138 2.025 1.00 88.62 97 ALA A CA 1
ATOM 827 C C . ALA A 1 97 ? 0.451 -0.572 3.347 1.00 88.62 97 ALA A C 1
ATOM 829 O O . ALA A 1 97 ? -0.511 -0.207 4.012 1.00 88.62 97 ALA A O 1
ATOM 830 N N . VAL A 1 98 ? 1.283 -1.536 3.761 1.00 94.12 98 VAL A N 1
ATOM 831 C CA . VAL A 1 98 ? 1.102 -2.254 5.033 1.00 94.12 98 VAL A CA 1
ATOM 832 C C . VAL A 1 98 ? 1.217 -1.311 6.230 1.00 94.12 98 VAL A C 1
ATOM 834 O O . VAL A 1 98 ? 0.352 -1.358 7.106 1.00 94.12 98 VAL A O 1
ATOM 837 N N . CYS A 1 99 ? 2.227 -0.435 6.269 1.00 94.56 99 CYS A N 1
ATOM 838 C CA . CYS A 1 99 ? 2.388 0.517 7.372 1.00 94.56 99 CYS A CA 1
ATOM 839 C C . CYS A 1 99 ? 1.182 1.452 7.507 1.00 94.56 99 CYS A C 1
ATOM 841 O O . CYS A 1 99 ? 0.522 1.454 8.543 1.00 94.56 99 CYS A O 1
ATOM 843 N N . PHE A 1 100 ? 0.843 2.202 6.456 1.00 93.62 100 PHE A N 1
ATOM 844 C CA . PHE A 1 100 ? -0.238 3.190 6.528 1.00 93.62 100 PHE A CA 1
ATOM 845 C C . PHE A 1 100 ? -1.613 2.547 6.722 1.00 93.62 100 PHE A C 1
ATOM 847 O O . PHE A 1 100 ? -2.469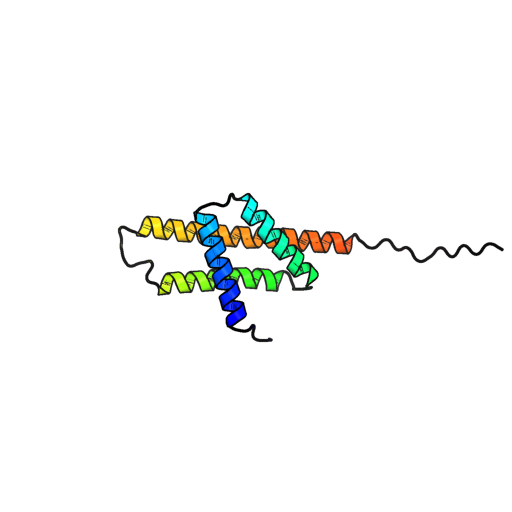 3.105 7.406 1.00 93.62 100 PHE A O 1
ATOM 854 N N . ALA A 1 101 ? -1.822 1.346 6.181 1.00 93.25 101 ALA A N 1
ATOM 855 C CA . ALA A 1 101 ? -3.041 0.590 6.424 1.00 93.25 101 ALA A CA 1
ATOM 856 C C . ALA A 1 101 ? -3.164 0.123 7.879 1.00 93.25 101 ALA A C 1
ATOM 858 O O . ALA A 1 101 ? -4.258 0.163 8.440 1.00 93.25 101 ALA A O 1
ATOM 859 N N . SER A 1 102 ? -2.052 -0.274 8.500 1.00 96.50 102 SER A N 1
ATOM 860 C CA . SER A 1 102 ? -2.021 -0.625 9.924 1.00 96.50 102 SER A CA 1
ATOM 861 C C . SER A 1 102 ? -2.266 0.603 10.802 1.00 96.50 102 SER A C 1
ATOM 863 O O . SER A 1 102 ? -3.087 0.538 11.710 1.00 96.50 102 SER A O 1
ATOM 865 N N . GLU A 1 103 ? -1.655 1.749 10.478 1.00 96.12 103 GLU A N 1
ATOM 866 C CA . GLU A 1 103 ? -1.883 3.011 11.197 1.00 96.12 103 GLU A CA 1
ATOM 867 C C . GLU A 1 103 ? -3.362 3.423 11.188 1.00 96.12 103 GLU A C 1
ATOM 869 O O . GLU A 1 103 ? -3.926 3.709 12.242 1.00 96.12 103 GLU A O 1
ATOM 874 N N . GLY A 1 104 ? -4.012 3.432 10.017 1.00 95.44 104 GLY A N 1
ATOM 875 C CA . GLY A 1 104 ? -5.435 3.782 9.919 1.00 95.44 104 GLY A CA 1
ATOM 876 C C . GLY A 1 104 ? -6.337 2.789 10.660 1.00 95.44 104 GLY A C 1
ATOM 877 O O . GLY A 1 104 ? -7.304 3.176 11.317 1.00 95.44 104 GLY A O 1
ATOM 878 N N . TYR A 1 105 ? -5.990 1.499 10.622 1.00 96.81 105 TYR A N 1
ATOM 879 C CA . TYR A 1 105 ? -6.698 0.467 11.377 1.00 96.81 105 TYR A CA 1
ATOM 880 C C . TYR A 1 105 ? -6.618 0.721 12.890 1.00 96.81 105 TYR A C 1
ATOM 882 O O . TYR A 1 105 ? -7.634 0.716 13.589 1.00 96.81 105 TYR A O 1
ATOM 890 N N . GLU A 1 106 ? -5.412 0.962 13.404 1.00 96.56 106 GLU A N 1
ATOM 891 C CA . GLU A 1 106 ? -5.167 1.226 14.822 1.00 96.56 106 GLU A CA 1
ATOM 892 C C . GLU A 1 106 ? -5.849 2.512 15.293 1.00 96.56 106 GLU A C 1
ATOM 894 O O . GLU A 1 106 ? -6.464 2.511 16.359 1.00 96.56 106 GLU A O 1
ATOM 899 N N . GLN A 1 107 ? -5.809 3.582 14.492 1.00 95.31 107 GLN A N 1
ATOM 900 C CA . GLN A 1 107 ? -6.490 4.846 14.793 1.00 95.31 107 GLN A CA 1
ATOM 901 C C . GLN A 1 107 ? -7.997 4.643 14.982 1.00 95.31 107 GLN A C 1
ATOM 903 O O . GLN A 1 107 ? -8.566 5.106 15.973 1.00 95.31 107 GLN A O 1
ATOM 908 N N . HIS A 1 108 ? -8.6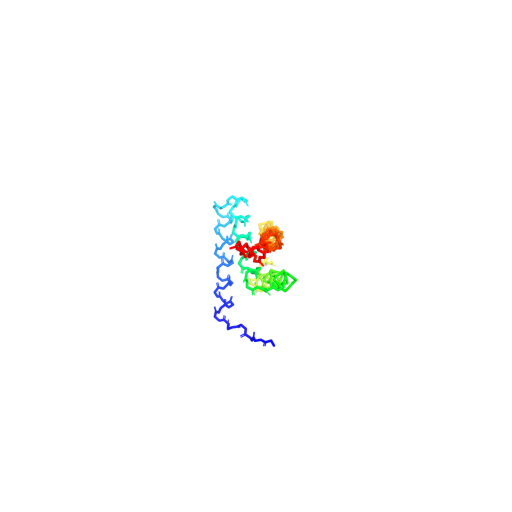42 3.889 14.087 1.00 95.00 108 HIS A N 1
ATOM 909 C CA . HIS A 1 108 ? -10.059 3.555 14.224 1.00 95.00 108 HIS A CA 1
ATOM 910 C C . HIS A 1 108 ? -10.337 2.759 15.508 1.00 95.00 108 HIS A C 1
ATOM 912 O O . HIS A 1 108 ? -11.245 3.096 16.270 1.00 95.00 108 HIS A O 1
ATOM 918 N N . MET A 1 109 ? -9.524 1.738 15.796 1.00 92.06 109 MET A N 1
ATOM 919 C CA . MET A 1 109 ? -9.678 0.928 17.009 1.00 92.06 109 MET A CA 1
ATOM 920 C C . MET A 1 109 ? -9.495 1.753 18.287 1.00 92.06 109 MET A C 1
ATOM 922 O O . MET A 1 109 ? -10.259 1.586 19.237 1.00 92.06 109 MET A O 1
ATOM 926 N N . GLN A 1 110 ? -8.526 2.669 18.314 1.00 91.88 110 GLN A N 1
ATOM 927 C CA . GLN A 1 110 ? -8.289 3.562 19.449 1.00 91.88 110 GLN A CA 1
ATOM 928 C C . GLN A 1 110 ? -9.473 4.508 19.677 1.00 91.88 110 GLN A C 1
ATOM 930 O O . GLN A 1 110 ? -9.904 4.664 20.821 1.00 91.88 110 GLN A O 1
ATOM 935 N N . LEU A 1 111 ? -10.041 5.089 18.616 1.00 89.38 111 LEU A N 1
ATOM 936 C CA . LEU A 1 111 ? -11.231 5.943 18.704 1.00 89.38 111 LEU A CA 1
ATOM 937 C C . LEU A 1 111 ? -12.443 5.185 19.264 1.00 89.38 111 LEU A C 1
ATOM 939 O O . LEU A 1 111 ? -13.163 5.717 20.107 1.00 89.38 111 LEU A O 1
ATOM 943 N N . HIS A 1 112 ? -12.639 3.929 18.857 1.00 80.88 112 HIS A N 1
ATOM 944 C CA . HIS A 1 112 ? -13.730 3.091 19.363 1.00 80.88 112 HIS A CA 1
ATOM 945 C C . HIS A 1 112 ? -13.506 2.593 20.799 1.00 80.88 112 HIS A C 1
ATOM 947 O O . HIS A 1 112 ? -14.469 2.463 21.552 1.00 80.88 112 HIS A O 1
ATOM 953 N N . GLN A 1 113 ? -12.258 2.366 21.215 1.00 69.06 113 GLN A N 1
ATOM 954 C CA . GLN A 1 113 ? -11.931 1.995 22.597 1.00 69.06 113 GLN A CA 1
ATOM 955 C C . GLN A 1 113 ? -12.079 3.164 23.585 1.00 69.06 113 GLN A C 1
ATOM 957 O O . GLN A 1 113 ? -12.427 2.934 24.740 1.00 69.06 113 GLN A O 1
ATOM 962 N N . HIS A 1 114 ? -11.862 4.409 23.145 1.00 65.81 114 HIS A N 1
ATOM 963 C CA . HIS A 1 114 ? -11.969 5.612 23.988 1.00 65.81 114 HIS A CA 1
ATOM 964 C C . HIS A 1 114 ? -13.320 6.351 23.848 1.00 65.81 114 HIS A C 1
ATOM 966 O O . HIS A 1 114 ? -13.521 7.393 24.469 1.00 65.81 114 HIS A O 1
ATOM 972 N N . GLY A 1 115 ? -14.251 5.825 23.041 1.00 52.50 115 GLY A N 1
ATOM 973 C CA . GLY A 1 115 ? -15.490 6.487 22.616 1.00 52.50 115 GLY A CA 1
ATOM 974 C C . GLY A 1 115 ? -16.790 6.048 23.304 1.00 52.50 115 GLY A C 1
ATOM 975 O O . GLY A 1 115 ? -17.849 6.204 22.700 1.00 52.50 115 GLY A O 1
ATOM 976 N N . VAL A 1 116 ? -16.761 5.524 24.537 1.00 47.16 116 VAL A N 1
ATOM 977 C CA . VAL A 1 116 ? -17.986 5.307 25.339 1.00 47.16 116 VAL A CA 1
ATOM 978 C C . VAL A 1 116 ? -17.961 6.196 26.589 1.00 47.16 116 VAL A C 1
ATOM 980 O O . VAL A 1 116 ? -17.342 5.824 27.585 1.00 47.16 116 VAL A O 1
ATOM 983 N N . PRO A 1 117 ? -18.646 7.356 26.602 1.00 44.75 117 PRO A N 1
ATOM 984 C CA . PRO A 1 117 ? -19.090 7.953 27.847 1.00 44.75 117 PRO A CA 1
ATOM 985 C C . PRO A 1 117 ? -20.286 7.148 28.363 1.00 44.75 117 PRO A C 1
ATOM 987 O O . PRO A 1 117 ? -21.339 7.073 27.729 1.00 44.75 117 PRO A O 1
ATOM 990 N N . GLU A 1 118 ? -20.111 6.546 29.532 1.00 45.78 118 GLU A N 1
ATOM 991 C CA . GLU A 1 118 ? -21.160 5.930 30.337 1.00 45.78 118 GLU A CA 1
ATOM 992 C C . GLU A 1 118 ? -22.143 7.016 30.812 1.00 45.78 118 GLU A C 1
ATOM 994 O O . GLU A 1 118 ? -22.037 7.564 31.905 1.00 45.78 118 GLU A O 1
ATOM 999 N N . SER A 1 119 ? -23.102 7.384 29.962 1.00 51.81 119 SER A N 1
ATOM 1000 C CA . SER A 1 119 ? -24.241 8.216 30.350 1.00 51.81 119 SER A CA 1
ATOM 1001 C C . SER A 1 119 ? -25.504 7.363 3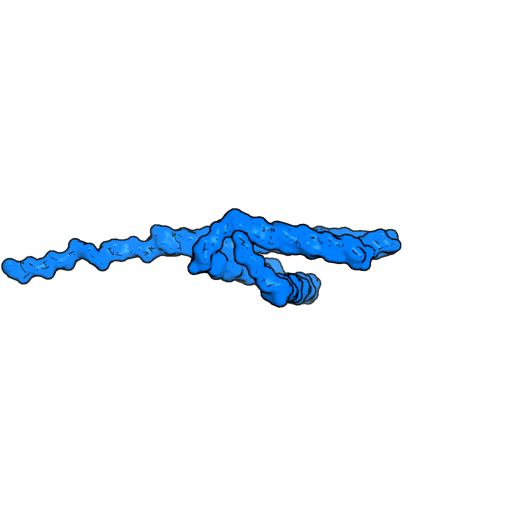0.438 1.00 51.81 119 SER A C 1
ATOM 1003 O O . SER A 1 119 ? -26.350 7.403 29.547 1.00 51.81 119 SER A O 1
ATOM 1005 N N . ALA A 1 120 ? -25.643 6.590 31.515 1.00 49.91 120 ALA A N 1
ATOM 1006 C CA . ALA A 1 120 ? -26.937 6.051 31.942 1.00 49.91 120 ALA A CA 1
ATOM 1007 C C . ALA A 1 120 ? -26.897 5.649 33.423 1.00 49.91 120 ALA A C 1
ATOM 1009 O O . ALA A 1 120 ? -26.815 4.473 33.761 1.00 49.91 120 ALA A O 1
ATOM 1010 N N . GLY A 1 121 ? -26.955 6.634 34.324 1.00 46.59 121 GLY A N 1
ATOM 1011 C CA . GLY A 1 121 ? -26.968 6.326 35.754 1.00 46.59 121 GLY A CA 1
ATOM 1012 C C . GLY A 1 121 ? -27.161 7.489 36.718 1.00 46.59 121 GLY A C 1
ATOM 1013 O O . GLY A 1 121 ? -26.725 7.380 37.855 1.00 46.59 121 GLY A O 1
ATOM 1014 N N . VAL A 1 122 ? -27.800 8.596 36.324 1.00 46.16 122 VAL A N 1
ATOM 1015 C CA . VAL A 1 122 ? -28.285 9.579 37.309 1.00 46.16 122 VAL A CA 1
ATOM 1016 C C . VAL A 1 122 ? -29.771 9.810 37.083 1.00 46.16 122 VAL A C 1
ATOM 1018 O O . VAL A 1 122 ? -30.202 10.807 36.513 1.00 46.16 122 VAL A O 1
ATOM 1021 N N . GLY A 1 123 ? -30.567 8.849 37.553 1.00 44.72 123 GLY A N 1
ATOM 1022 C CA . GLY A 1 123 ? -31.953 9.103 37.917 1.00 44.72 123 GLY A CA 1
ATOM 1023 C C . GLY A 1 123 ? -31.974 9.961 39.177 1.00 44.72 123 GLY A C 1
ATOM 1024 O O . GLY A 1 123 ? -32.071 9.443 40.284 1.00 44.72 123 GLY A O 1
ATOM 1025 N N . HIS A 1 124 ? -31.852 11.278 39.008 1.00 48.56 124 HIS A N 1
ATOM 1026 C CA . HIS A 1 124 ? -32.414 12.222 39.964 1.00 48.56 124 HIS A CA 1
ATOM 1027 C C . HIS A 1 124 ? -33.933 12.044 39.920 1.00 48.56 124 HIS A C 1
ATOM 1029 O O . HIS A 1 124 ? -34.584 12.485 38.976 1.00 48.56 124 HIS A O 1
ATOM 1035 N N . MET A 1 125 ? -34.493 11.397 40.939 1.00 47.56 125 MET A N 1
ATOM 1036 C CA . MET A 1 125 ? -35.894 11.577 41.285 1.00 47.56 125 MET A CA 1
ATOM 1037 C C . MET A 1 125 ? -35.936 12.230 42.661 1.00 47.56 125 MET A C 1
ATOM 1039 O O . MET A 1 125 ? -35.889 11.591 43.705 1.00 47.56 125 MET A O 1
ATOM 1043 N N . THR A 1 126 ? -35.925 13.554 42.611 1.00 54.53 126 THR A N 1
ATOM 1044 C CA . THR A 1 126 ? -36.458 14.449 43.626 1.00 54.53 126 THR A CA 1
ATOM 1045 C C . THR A 1 126 ? -37.935 14.124 43.839 1.00 54.53 126 THR A C 1
ATOM 1047 O O . THR A 1 126 ? -38.742 14.365 42.943 1.00 54.53 126 THR A O 1
ATOM 1050 N N . GLN A 1 127 ? -38.277 13.583 45.007 1.00 52.72 127 GLN A N 1
ATOM 1051 C CA . GLN A 1 127 ? -39.289 14.100 45.944 1.00 52.72 127 GLN A CA 1
ATOM 1052 C C . GLN A 1 127 ? -39.399 13.185 47.162 1.00 52.72 127 GLN A C 1
ATOM 1054 O O . GLN A 1 127 ? -39.405 11.950 46.976 1.00 52.72 127 GLN A O 1
#

pLDDT: mean 71.78, std 19.07, range [36.81, 96.81]

Sequence (127 aa):
MRKVPTDELRGRIREILQHLNEWLLTKTGRDIEQHYREIGERRASQEVALSDFCWGIVLTKEHLWEFVQQQGFMRNPIEIYGELELLRLMDQFFDRAVCFASEGYEQHMQLHQHGVPESAGVGHMTQ

Secondary structure (DSSP, 8-state):
-----HHHHHHHHHHHHHHHHHHHHT--HHHHHHHHHHHHHHHHTTT--HHHHHHHHHHHHHHHHHHHHHTTTTS-TTTHHHHHHHHHHHHHHHHHHHHHHHHHHHHHHHHHHS-------------